Protein AF-A0A143B9M6-F1 (afdb_monomer_lite)

Secondary structure (DSSP, 8-state):
-EEEEES-TTT--HHHHHHHHHHS--SEEETTEEEE-TTS-HHHHHHHTTTS-TTSEEEEEEEE--GGG-SEE-TTS-EEEEE-

Foldseek 3Di:
DKKKAFPDPVPDDVVLVVLCVVQFDFPFADDRMTHHDPPDDPVSVCVSCVVPPPNRIDMFDKDFDDPVQFPDQTPVRTGIDTDD

Sequence (84 aa):
MQALQIMDSIYWSDRWSAEIGRRLAVADSSEGLFIFPKELSRRQILEVLQEVPADLYRLFELEPAAEADCQVMADSGACYRRLN

Structure (mmCIF, N/CA/C/O backbone):
data_AF-A0A143B9M6-F1
#
_entry.id   AF-A0A143B9M6-F1
#
loop_
_atom_site.group_PDB
_atom_site.id
_atom_site.type_symbol
_atom_site.label_atom_id
_atom_site.label_alt_id
_atom_site.label_comp_id
_atom_site.label_asym_id
_atom_site.label_entity_id
_atom_site.label_seq_id
_atom_site.pdbx_PDB_ins_code
_atom_site.Cartn_x
_atom_site.Cartn_y
_atom_site.Cartn_z
_atom_site.occupancy
_atom_site.B_iso_or_equiv
_atom_site.auth_seq_id
_atom_site.auth_comp_id
_atom_site.auth_asym_id
_atom_site.auth_atom_id
_atom_site.pdbx_PDB_model_num
ATOM 1 N N . MET A 1 1 ? 7.169 -5.342 -4.549 1.00 94.12 1 MET A N 1
ATOM 2 C CA . MET A 1 1 ? 6.709 -4.197 -3.726 1.00 94.12 1 MET A CA 1
ATOM 3 C C . MET A 1 1 ? 5.347 -4.559 -3.154 1.00 94.12 1 MET A C 1
ATOM 5 O O . MET A 1 1 ? 4.677 -5.386 -3.761 1.00 94.12 1 MET A O 1
ATOM 9 N N . GLN A 1 2 ? 4.949 -4.018 -2.002 1.00 96.12 2 GLN A N 1
ATOM 10 C CA . GLN A 1 2 ? 3.596 -4.230 -1.462 1.00 96.12 2 GLN A CA 1
ATOM 11 C C . GLN A 1 2 ? 2.717 -3.034 -1.831 1.00 96.12 2 GLN A C 1
ATOM 13 O O . GLN A 1 2 ? 3.201 -1.903 -1.852 1.00 96.12 2 GLN A O 1
ATOM 18 N N . ALA A 1 3 ? 1.435 -3.274 -2.072 1.00 96.81 3 ALA A N 1
ATOM 19 C CA . ALA A 1 3 ? 0.435 -2.233 -2.251 1.00 96.81 3 ALA A CA 1
ATOM 20 C C . ALA A 1 3 ? -0.748 -2.453 -1.317 1.00 96.81 3 ALA A C 1
ATOM 22 O O . ALA A 1 3 ? -1.156 -3.595 -1.106 1.00 96.81 3 ALA A O 1
ATOM 23 N N . LEU A 1 4 ? -1.314 -1.357 -0.815 1.00 97.69 4 LEU A N 1
ATOM 24 C CA . LEU A 1 4 ? -2.605 -1.327 -0.139 1.00 97.69 4 LEU A CA 1
ATOM 25 C C . LEU A 1 4 ? -3.622 -0.618 -1.014 1.00 97.69 4 LEU A C 1
ATOM 27 O O . LEU A 1 4 ? -3.471 0.571 -1.274 1.00 97.69 4 LEU A O 1
ATOM 31 N N . GLN A 1 5 ? -4.665 -1.335 -1.420 1.00 97.31 5 GLN A N 1
ATOM 32 C CA . GLN A 1 5 ? -5.837 -0.755 -2.065 1.00 97.31 5 GLN A CA 1
ATOM 33 C C . GLN A 1 5 ? -6.962 -0.616 -1.046 1.00 97.31 5 GLN A C 1
ATOM 35 O O . GLN A 1 5 ? -7.311 -1.590 -0.378 1.00 97.31 5 GLN A O 1
ATOM 40 N N . ILE A 1 6 ? -7.531 0.580 -0.960 1.00 97.50 6 ILE A N 1
ATOM 41 C CA . ILE A 1 6 ? -8.771 0.861 -0.243 1.00 97.50 6 ILE A CA 1
ATOM 42 C C . ILE A 1 6 ? -9.915 0.260 -1.061 1.00 97.50 6 ILE A C 1
ATOM 44 O O . ILE A 1 6 ? -10.057 0.546 -2.249 1.00 97.50 6 ILE A O 1
ATOM 48 N N . MET A 1 7 ? -10.703 -0.608 -0.435 1.00 97.25 7 MET A N 1
ATOM 49 C CA . MET A 1 7 ? -11.810 -1.311 -1.091 1.00 97.25 7 MET A CA 1
ATOM 50 C C . MET A 1 7 ? -13.134 -0.561 -0.957 1.00 97.25 7 MET A C 1
ATOM 52 O O . MET A 1 7 ? -13.993 -0.687 -1.825 1.00 97.25 7 MET A O 1
ATOM 56 N N . ASP A 1 8 ? -13.282 0.220 0.112 1.00 95.38 8 ASP A N 1
ATOM 57 C CA . ASP A 1 8 ? -14.472 1.014 0.386 1.00 95.38 8 ASP A CA 1
ATOM 58 C C . ASP A 1 8 ? -14.058 2.367 0.975 1.00 95.38 8 ASP A C 1
ATOM 60 O O . ASP A 1 8 ? -13.691 2.479 2.145 1.00 95.38 8 ASP A O 1
ATOM 64 N N . SER A 1 9 ? -14.085 3.398 0.132 1.00 93.19 9 SER A N 1
ATOM 65 C CA . SER A 1 9 ? -13.708 4.760 0.509 1.00 93.19 9 SER A CA 1
ATOM 66 C C . SER A 1 9 ? -14.760 5.472 1.361 1.00 93.19 9 SER A C 1
ATOM 68 O O . SER A 1 9 ? -14.433 6.478 1.982 1.00 93.19 9 SER A O 1
ATOM 70 N N . ILE A 1 10 ? -15.998 4.966 1.434 1.00 95.00 10 ILE A N 1
ATOM 71 C CA . ILE A 1 10 ? -17.069 5.562 2.247 1.00 95.00 10 ILE A CA 1
ATOM 72 C C . ILE A 1 10 ? -16.811 5.281 3.728 1.00 95.00 10 ILE A C 1
ATOM 74 O O . ILE A 1 10 ? -16.983 6.161 4.571 1.00 95.00 10 ILE A O 1
ATOM 78 N N . TYR A 1 11 ? -16.381 4.059 4.047 1.00 96.00 11 TYR A N 1
ATOM 79 C CA . TYR A 1 11 ? -1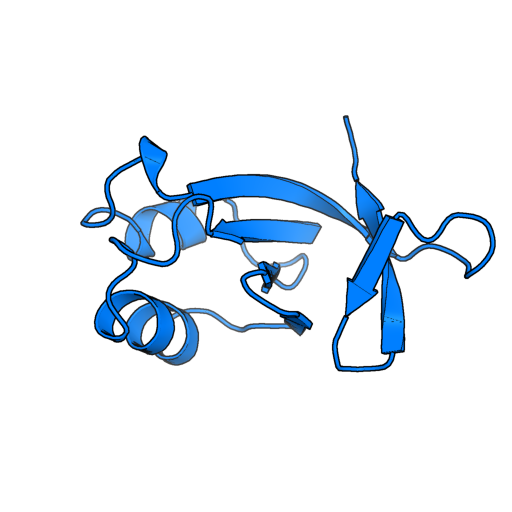6.039 3.660 5.416 1.00 96.00 11 TYR A CA 1
ATOM 80 C C . TYR A 1 11 ? -14.558 3.855 5.752 1.00 96.00 11 TYR A C 1
ATOM 82 O O . TYR A 1 11 ? -14.169 3.722 6.917 1.00 96.00 11 TYR A O 1
ATOM 90 N N . TRP A 1 12 ? -13.729 4.197 4.764 1.00 96.56 12 TRP A N 1
ATOM 91 C CA . TRP A 1 12 ? -12.334 4.540 4.990 1.00 96.56 12 TRP A CA 1
ATOM 92 C C . TRP A 1 12 ? -12.196 5.884 5.706 1.00 96.56 12 TRP A C 1
ATOM 94 O O . TRP A 1 12 ? -12.510 6.939 5.167 1.00 96.56 12 TRP A O 1
ATOM 104 N N . SER A 1 13 ? -11.685 5.861 6.935 1.00 95.50 13 SER A N 1
ATOM 105 C CA . SER A 1 13 ? -11.442 7.083 7.697 1.00 95.50 13 SER A CA 1
ATOM 106 C C . SER A 1 13 ? -10.119 7.743 7.301 1.00 95.50 13 SER A C 1
ATOM 108 O O . SER A 1 13 ? -9.072 7.093 7.322 1.00 95.50 13 SER A O 1
ATOM 110 N N . ASP A 1 14 ? -10.134 9.061 7.082 1.00 94.44 14 ASP A N 1
ATOM 111 C CA . ASP A 1 14 ? -8.937 9.878 6.809 1.00 94.44 14 ASP A CA 1
ATOM 112 C C . ASP A 1 14 ? -7.810 9.673 7.831 1.00 94.44 14 ASP A C 1
ATOM 114 O O . ASP A 1 14 ? -6.626 9.751 7.494 1.00 94.44 14 ASP A O 1
ATOM 118 N N . ARG A 1 15 ? -8.161 9.348 9.084 1.00 96.00 15 ARG A N 1
ATOM 119 C CA . ARG A 1 15 ? -7.183 9.053 10.140 1.00 96.00 15 ARG A CA 1
ATOM 120 C C . ARG A 1 15 ? -6.276 7.875 9.779 1.00 96.00 15 ARG A C 1
ATOM 122 O O . ARG A 1 15 ? -5.112 7.883 10.157 1.00 96.00 15 ARG A O 1
ATOM 129 N N . TRP A 1 16 ? -6.783 6.875 9.055 1.00 96.50 16 TRP A N 1
ATOM 130 C CA . TRP A 1 16 ? -6.004 5.704 8.652 1.00 96.50 16 TRP A CA 1
ATOM 131 C C . TRP A 1 16 ? -5.011 6.058 7.547 1.00 96.50 16 TRP A C 1
ATOM 133 O O . TRP A 1 16 ? -3.849 5.671 7.636 1.00 96.50 16 TRP A O 1
ATOM 143 N N . SER A 1 17 ? -5.421 6.871 6.567 1.00 94.81 17 SER A N 1
ATOM 144 C CA . SER A 1 17 ? -4.505 7.423 5.557 1.00 94.81 17 SER A CA 1
ATOM 145 C C . SER A 1 17 ? -3.401 8.263 6.202 1.00 94.81 17 SER A C 1
ATOM 147 O O . SER A 1 17 ? -2.223 8.096 5.884 1.00 94.81 17 SER A O 1
ATOM 149 N N . ALA A 1 18 ? -3.768 9.132 7.148 1.00 94.38 18 ALA A N 1
ATOM 150 C CA . ALA A 1 18 ? -2.809 9.946 7.887 1.00 94.38 18 ALA A CA 1
ATOM 151 C C . ALA A 1 18 ? -1.831 9.081 8.700 1.00 94.38 18 ALA A C 1
ATOM 153 O O . ALA A 1 18 ? -0.634 9.365 8.738 1.00 94.38 18 ALA A O 1
ATOM 154 N N . GLU A 1 19 ? -2.316 8.000 9.313 1.00 95.88 19 GLU A N 1
ATOM 155 C CA . GLU A 1 19 ? -1.479 7.075 10.074 1.00 95.88 19 GLU A CA 1
ATOM 156 C C . GLU A 1 19 ? -0.476 6.330 9.191 1.00 95.88 19 GLU A C 1
ATOM 158 O O . GLU A 1 19 ? 0.701 6.234 9.551 1.00 95.88 19 GLU A O 1
ATOM 163 N N . ILE A 1 20 ? -0.921 5.859 8.021 1.00 95.94 20 ILE A N 1
ATOM 164 C CA . ILE A 1 20 ? -0.060 5.244 7.004 1.00 95.94 20 ILE A CA 1
ATOM 165 C C . ILE A 1 20 ? 1.042 6.224 6.604 1.00 95.94 20 ILE A C 1
ATOM 167 O O . ILE A 1 20 ? 2.213 5.882 6.733 1.00 95.94 20 ILE A O 1
ATOM 171 N N . GLY A 1 21 ? 0.692 7.450 6.201 1.00 93.38 21 GLY A N 1
ATOM 172 C CA . GLY A 1 21 ? 1.677 8.454 5.781 1.00 93.38 21 GLY A CA 1
ATOM 173 C C . GLY A 1 21 ? 2.638 8.888 6.895 1.00 93.38 21 GLY A C 1
ATOM 174 O O . GLY A 1 21 ? 3.771 9.274 6.623 1.00 93.38 21 GLY A O 1
ATOM 175 N N . ARG A 1 22 ? 2.214 8.797 8.161 1.00 95.12 22 ARG A N 1
ATOM 176 C CA . ARG A 1 22 ? 3.045 9.125 9.328 1.00 95.12 22 ARG A CA 1
ATOM 177 C C . ARG A 1 22 ? 4.021 8.012 9.703 1.00 95.12 22 ARG A C 1
ATOM 179 O O . ARG A 1 22 ? 5.125 8.305 10.158 1.00 95.12 22 ARG A O 1
ATOM 186 N N . ARG A 1 23 ? 3.600 6.747 9.609 1.00 96.81 23 ARG A N 1
ATOM 187 C CA . ARG A 1 23 ? 4.359 5.600 10.145 1.00 96.81 23 ARG A CA 1
ATOM 188 C C . ARG A 1 23 ? 5.056 4.762 9.090 1.00 96.81 23 ARG A C 1
ATOM 190 O O . ARG A 1 23 ? 6.003 4.056 9.431 1.00 96.81 23 ARG A O 1
ATOM 197 N N . LEU A 1 24 ? 4.591 4.807 7.850 1.00 96.25 24 LEU A N 1
ATOM 198 C CA . LEU A 1 24 ? 5.125 4.021 6.749 1.00 96.25 24 LEU A CA 1
ATOM 199 C C . LEU A 1 24 ? 5.708 4.957 5.696 1.00 96.25 24 LEU A C 1
ATOM 201 O O . LEU A 1 24 ? 5.132 5.989 5.365 1.00 96.25 24 LEU A O 1
ATOM 205 N N . ALA A 1 25 ? 6.847 4.565 5.131 1.00 94.19 25 ALA A N 1
ATOM 206 C CA . ALA A 1 25 ? 7.324 5.188 3.909 1.00 94.19 25 ALA A CA 1
ATOM 207 C C . ALA A 1 25 ? 6.394 4.783 2.757 1.00 94.19 25 ALA A C 1
ATOM 209 O O . ALA A 1 25 ? 6.196 3.591 2.515 1.00 94.19 25 ALA A O 1
ATOM 210 N N . VAL A 1 26 ? 5.842 5.767 2.053 1.00 95.25 26 VAL A N 1
ATOM 211 C CA . VAL A 1 26 ? 5.060 5.569 0.829 1.00 95.25 26 VAL A CA 1
ATOM 212 C C . VAL A 1 26 ? 5.980 5.893 -0.342 1.00 95.25 26 VAL A C 1
ATOM 214 O O . VAL A 1 26 ? 6.510 6.998 -0.422 1.00 95.25 26 VAL A O 1
ATOM 217 N N . ALA A 1 27 ? 6.236 4.903 -1.195 1.00 95.44 27 ALA A N 1
ATOM 218 C CA . ALA A 1 27 ? 7.080 5.081 -2.373 1.00 95.44 27 ALA A CA 1
ATOM 219 C C . ALA A 1 27 ? 6.320 5.803 -3.487 1.00 95.44 27 ALA A C 1
ATOM 221 O O . ALA A 1 27 ? 6.909 6.602 -4.208 1.00 95.44 27 ALA A O 1
ATOM 222 N N . ASP A 1 28 ? 5.027 5.504 -3.610 1.00 96.06 28 ASP A N 1
ATOM 223 C CA . ASP A 1 28 ? 4.132 6.114 -4.583 1.00 96.06 28 ASP A CA 1
ATOM 224 C C . ASP A 1 28 ? 2.668 5.938 -4.154 1.00 96.06 28 ASP A C 1
ATOM 226 O O . ASP A 1 28 ? 2.364 5.163 -3.237 1.00 96.06 28 ASP A O 1
ATOM 230 N N . SER A 1 29 ? 1.748 6.620 -4.821 1.00 95.44 29 SER A N 1
ATOM 231 C CA . SER A 1 29 ? 0.314 6.496 -4.567 1.00 95.44 29 SER A CA 1
ATOM 232 C C . SER A 1 29 ? -0.509 6.645 -5.835 1.00 95.44 29 SER A C 1
ATOM 234 O O . SER A 1 29 ? -0.023 7.097 -6.863 1.00 95.44 29 SER A O 1
ATOM 236 N N . SER A 1 30 ? -1.766 6.235 -5.758 1.00 94.06 30 SER A N 1
ATOM 237 C CA . SER A 1 30 ? -2.814 6.651 -6.685 1.00 94.06 30 SER A CA 1
ATOM 238 C C . SER A 1 30 ? -4.144 6.719 -5.937 1.00 94.06 30 SER A C 1
ATOM 240 O O . SER A 1 30 ? -4.190 6.481 -4.726 1.00 94.06 30 SER A O 1
ATOM 242 N N . GLU A 1 31 ? -5.240 7.015 -6.633 1.00 89.38 31 GLU A N 1
ATOM 243 C CA . GLU A 1 31 ? -6.572 7.084 -6.037 1.00 89.38 31 GLU A CA 1
ATOM 244 C C . GLU A 1 31 ? -6.916 5.775 -5.303 1.00 89.38 31 GLU A C 1
ATOM 246 O O . GLU A 1 31 ? -7.072 4.706 -5.897 1.00 89.38 31 GLU A O 1
ATOM 251 N N . GLY A 1 32 ? -6.986 5.855 -3.971 1.00 93.88 32 GLY A N 1
ATOM 252 C CA . GLY A 1 32 ? -7.262 4.708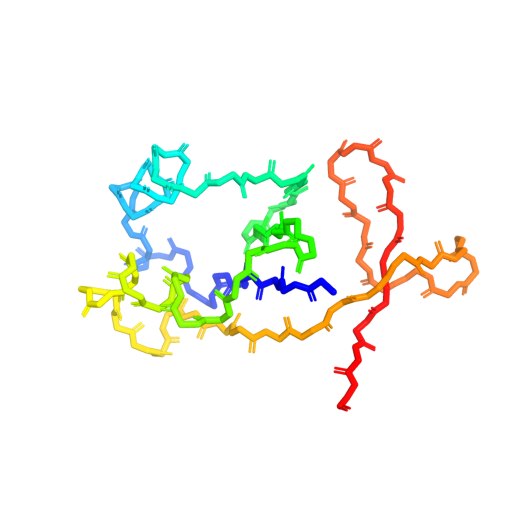 -3.110 1.00 93.88 32 GLY A CA 1
ATOM 253 C C . GLY A 1 32 ? -6.156 3.647 -3.070 1.00 93.88 32 GLY A C 1
ATOM 254 O O . GLY A 1 32 ? -6.427 2.521 -2.652 1.00 93.88 32 GLY A O 1
ATOM 255 N N . LEU A 1 33 ? -4.929 3.965 -3.490 1.00 96.50 33 LEU A N 1
ATOM 256 C CA . LEU A 1 33 ? -3.809 3.028 -3.535 1.00 96.50 33 LEU A CA 1
ATOM 257 C C . LEU A 1 33 ? -2.548 3.627 -2.907 1.00 96.50 33 LEU A C 1
ATOM 259 O O . LEU A 1 33 ? -2.059 4.666 -3.337 1.00 96.50 33 LEU A O 1
ATOM 263 N N . PHE A 1 34 ? -1.956 2.905 -1.960 1.00 97.56 34 PHE A N 1
ATOM 264 C CA . PHE A 1 34 ? -0.618 3.185 -1.442 1.00 97.56 34 PHE A CA 1
ATOM 265 C C . PHE A 1 34 ? 0.356 2.128 -1.944 1.00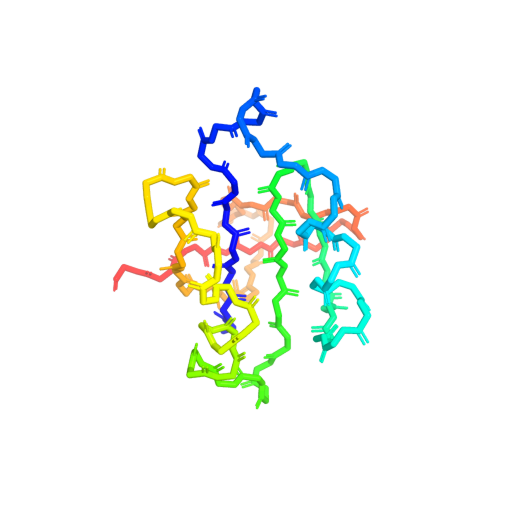 97.56 34 PHE A C 1
ATOM 267 O O . PHE A 1 34 ? 0.097 0.931 -1.800 1.00 97.56 34 PHE A O 1
ATOM 274 N N . ILE A 1 35 ? 1.486 2.558 -2.496 1.00 97.44 35 ILE A N 1
ATOM 275 C CA . ILE A 1 35 ? 2.565 1.683 -2.950 1.00 97.44 35 ILE A CA 1
ATOM 276 C C . ILE A 1 35 ? 3.743 1.856 -1.996 1.00 97.44 35 ILE A C 1
ATOM 278 O O . ILE A 1 35 ? 4.260 2.955 -1.788 1.00 97.44 35 ILE A O 1
ATOM 282 N N . PHE A 1 36 ? 4.178 0.752 -1.401 1.00 97.38 36 PHE A N 1
ATOM 283 C CA . PHE A 1 36 ? 5.241 0.742 -0.406 1.00 97.38 36 PHE A CA 1
ATOM 284 C C . PHE A 1 36 ? 6.583 0.323 -1.018 1.00 97.38 36 PHE A C 1
ATOM 286 O O . PHE A 1 36 ? 6.618 -0.512 -1.933 1.00 97.38 36 PHE A O 1
ATOM 293 N N . PRO A 1 37 ? 7.706 0.853 -0.500 1.00 95.50 37 PRO A N 1
ATOM 294 C CA . PRO A 1 37 ? 9.036 0.478 -0.959 1.00 95.50 37 PRO A CA 1
ATOM 295 C C . PRO A 1 37 ? 9.323 -1.001 -0.646 1.00 95.50 37 PRO A C 1
ATOM 297 O O . PRO A 1 37 ? 8.693 -1.610 0.223 1.00 95.50 37 PRO A O 1
ATOM 300 N N . LYS A 1 38 ? 10.258 -1.616 -1.379 1.00 93.94 38 LYS A N 1
ATOM 301 C CA . LYS A 1 38 ? 10.528 -3.068 -1.308 1.00 93.94 38 LYS A CA 1
ATOM 302 C C . LYS A 1 38 ? 11.040 -3.508 0.069 1.00 93.94 38 LYS A C 1
ATOM 304 O O . LYS A 1 38 ? 10.870 -4.664 0.445 1.00 93.94 38 LYS A O 1
ATOM 309 N N . GLU A 1 39 ? 11.648 -2.590 0.804 1.00 94.81 39 GLU A N 1
ATOM 310 C CA . GLU A 1 39 ? 12.209 -2.774 2.138 1.00 94.81 39 GLU A CA 1
ATOM 311 C C . GLU A 1 39 ? 11.119 -2.905 3.210 1.00 94.81 39 GLU A C 1
ATOM 313 O O . GLU A 1 39 ? 11.379 -3.445 4.287 1.00 94.81 39 GLU A O 1
ATOM 318 N N . LEU A 1 40 ? 9.898 -2.430 2.931 1.00 94.88 40 LEU A N 1
ATOM 319 C CA . LEU A 1 40 ? 8.796 -2.498 3.878 1.00 94.88 40 LEU A CA 1
ATOM 320 C C . LEU A 1 40 ? 8.131 -3.877 3.832 1.00 94.88 40 LEU A C 1
ATOM 322 O O . LEU A 1 40 ? 7.560 -4.297 2.823 1.00 94.88 40 LEU A O 1
ATOM 326 N N . SER A 1 41 ? 8.180 -4.588 4.956 1.00 94.50 41 SER A N 1
ATOM 327 C CA . SER A 1 41 ? 7.568 -5.910 5.063 1.00 94.50 41 SER A CA 1
ATOM 328 C C . SER A 1 41 ? 6.049 -5.824 5.224 1.00 94.50 41 SER A C 1
ATOM 330 O O . SER A 1 41 ? 5.515 -4.929 5.882 1.00 94.50 41 SER A O 1
ATOM 332 N N . ARG A 1 42 ? 5.341 -6.840 4.715 1.00 95.00 42 ARG A N 1
ATOM 333 C CA . ARG A 1 42 ? 3.889 -6.992 4.907 1.00 95.00 42 ARG A CA 1
ATOM 334 C C . ARG A 1 42 ? 3.478 -6.920 6.383 1.00 95.00 42 ARG A C 1
ATOM 336 O O . ARG A 1 42 ? 2.449 -6.339 6.703 1.00 95.00 42 ARG A O 1
ATOM 343 N N . ARG A 1 43 ? 4.297 -7.472 7.286 1.00 95.81 43 ARG A N 1
ATOM 344 C CA . ARG A 1 43 ? 4.055 -7.442 8.736 1.00 95.81 43 ARG A CA 1
ATOM 345 C C . ARG A 1 43 ? 4.026 -6.013 9.284 1.00 95.81 43 ARG A C 1
ATOM 347 O O . ARG A 1 43 ? 3.104 -5.684 10.015 1.00 95.81 43 ARG A O 1
ATOM 354 N N . GLN A 1 44 ? 4.982 -5.166 8.897 1.00 96.06 44 GLN A N 1
ATOM 355 C CA . GLN A 1 44 ? 5.028 -3.760 9.330 1.00 96.06 44 GLN A CA 1
ATOM 356 C C . GLN A 1 44 ? 3.815 -2.967 8.835 1.00 96.06 44 GLN A C 1
ATOM 358 O O . GLN A 1 44 ? 3.276 -2.144 9.568 1.00 96.06 44 GLN A O 1
ATOM 363 N N . ILE A 1 45 ? 3.362 -3.241 7.608 1.00 96.69 45 ILE A N 1
ATOM 364 C CA . ILE A 1 45 ? 2.147 -2.625 7.065 1.00 96.69 45 ILE A CA 1
ATOM 365 C C . ILE A 1 45 ? 0.932 -3.039 7.906 1.00 96.69 45 ILE A C 1
ATOM 367 O O . ILE A 1 45 ? 0.167 -2.190 8.353 1.00 96.69 45 ILE A O 1
ATOM 371 N N . LEU A 1 46 ? 0.786 -4.337 8.184 1.00 96.44 46 LEU A N 1
ATOM 372 C CA . LEU A 1 46 ? -0.323 -4.869 8.981 1.00 96.44 46 LEU A CA 1
ATOM 373 C C . LEU A 1 46 ? -0.334 -4.356 10.429 1.00 96.44 46 LEU A C 1
ATOM 375 O O . LEU A 1 46 ? -1.410 -4.138 10.974 1.00 96.44 46 LEU A O 1
ATOM 379 N N . GLU A 1 47 ? 0.827 -4.116 11.042 1.00 96.75 47 GLU A N 1
ATOM 380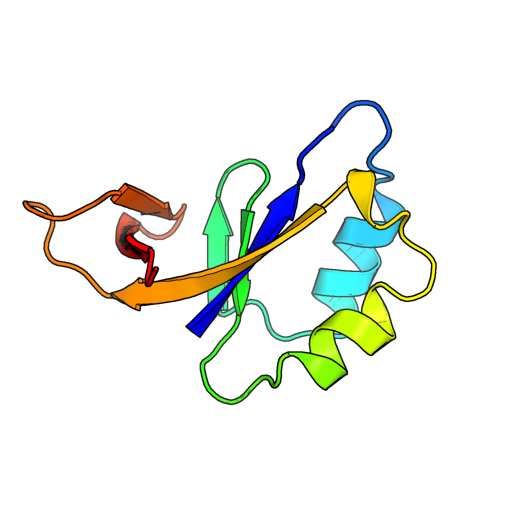 C CA . GLU A 1 47 ? 0.919 -3.504 12.378 1.00 96.75 47 GLU A CA 1
ATOM 381 C C . GLU A 1 47 ? 0.301 -2.098 12.421 1.00 96.75 47 GLU A C 1
ATOM 383 O O . GLU A 1 47 ? -0.318 -1.722 13.415 1.00 96.75 47 GLU A O 1
ATOM 388 N N . VAL A 1 48 ? 0.440 -1.316 11.347 1.00 96.44 48 VAL A N 1
ATOM 389 C CA . VAL A 1 48 ? -0.190 0.011 11.235 1.00 96.44 48 VAL A CA 1
ATOM 390 C C . VAL A 1 48 ? -1.694 -0.103 10.972 1.00 96.44 48 VAL A C 1
ATOM 392 O O . VAL A 1 48 ? -2.465 0.729 11.442 1.00 96.44 48 VAL A O 1
ATOM 395 N N . LEU A 1 49 ? -2.123 -1.160 10.282 1.00 96.44 49 LEU A N 1
ATOM 396 C CA . LEU A 1 49 ? -3.522 -1.415 9.930 1.00 96.44 49 LEU A CA 1
ATOM 397 C C . LEU A 1 49 ? -4.294 -2.217 10.982 1.00 96.44 49 LEU A C 1
ATOM 399 O O . LEU A 1 49 ? -5.421 -2.619 10.716 1.00 96.44 49 LEU A O 1
ATOM 403 N N . GLN A 1 50 ? -3.725 -2.464 12.164 1.00 95.62 50 GLN A N 1
ATOM 404 C CA . GLN A 1 50 ? -4.337 -3.329 13.182 1.00 95.62 50 GLN A CA 1
ATOM 405 C C . GLN A 1 50 ? -5.754 -2.888 13.605 1.00 95.62 50 GLN A C 1
ATOM 407 O O . GLN A 1 50 ? -6.552 -3.714 14.036 1.00 95.62 50 GLN A O 1
ATOM 412 N N . GLU A 1 51 ? -6.068 -1.593 13.479 1.00 93.69 51 GLU A N 1
ATOM 413 C CA . GLU A 1 51 ? -7.377 -1.009 13.812 1.00 93.69 51 GLU A CA 1
ATOM 414 C C . GLU A 1 51 ? -8.293 -0.828 12.590 1.00 93.69 51 GLU A C 1
ATOM 416 O O . GLU A 1 51 ? -9.416 -0.338 12.725 1.00 93.69 51 GLU A O 1
ATOM 421 N N . VAL A 1 52 ? -7.813 -1.175 11.393 1.00 96.44 52 VAL A N 1
ATOM 422 C CA . VAL A 1 52 ? -8.565 -1.073 10.141 1.00 96.44 52 VAL A CA 1
ATOM 423 C C . VAL A 1 52 ? -9.266 -2.410 9.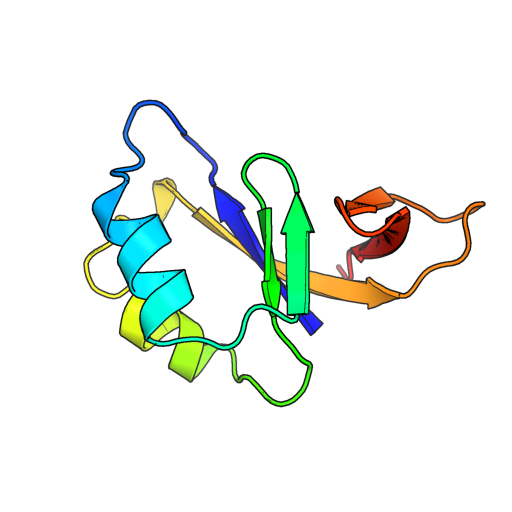885 1.00 96.44 52 VAL A C 1
ATOM 425 O O . VAL A 1 52 ? -8.590 -3.440 9.803 1.00 96.44 52 VAL A O 1
ATOM 428 N N . PRO A 1 53 ? -10.601 -2.431 9.734 1.00 96.62 53 PRO A N 1
ATOM 429 C CA . PRO A 1 53 ? -11.321 -3.638 9.340 1.00 96.62 53 PRO A CA 1
ATOM 430 C C . PRO A 1 53 ? -10.759 -4.243 8.042 1.00 96.62 53 PRO A C 1
ATOM 432 O O . PRO A 1 53 ? -10.487 -3.535 7.070 1.00 96.62 53 PRO A O 1
ATOM 435 N N . ALA A 1 54 ? -10.539 -5.561 8.042 1.00 94.56 54 ALA A N 1
ATOM 436 C CA . ALA A 1 54 ? -9.826 -6.267 6.972 1.00 94.56 54 ALA A CA 1
ATOM 437 C C . ALA A 1 54 ? -10.575 -6.291 5.627 1.00 94.56 54 ALA A C 1
ATOM 439 O O . ALA A 1 54 ? -9.973 -6.557 4.592 1.00 94.56 54 ALA A O 1
ATOM 440 N N . ASP A 1 55 ? -11.877 -6.031 5.640 1.00 96.06 55 ASP A N 1
ATOM 441 C CA . ASP A 1 55 ? -12.742 -5.894 4.471 1.00 96.06 55 ASP A CA 1
ATOM 442 C C . ASP A 1 55 ? -12.592 -4.537 3.765 1.00 96.06 55 ASP A C 1
ATOM 444 O O . ASP A 1 55 ? -12.888 -4.436 2.574 1.00 96.06 55 ASP A O 1
ATOM 448 N N . LEU A 1 56 ? -12.062 -3.517 4.450 1.00 97.31 56 LEU A N 1
ATOM 449 C CA . LEU A 1 56 ? -11.879 -2.176 3.883 1.00 97.31 56 LEU A CA 1
ATOM 450 C C . LEU A 1 56 ? -10.602 -2.029 3.054 1.00 97.31 56 LEU A C 1
ATOM 452 O O . LEU A 1 56 ? -10.422 -1.006 2.390 1.00 97.31 56 LEU A O 1
ATOM 456 N N . TYR A 1 57 ? -9.710 -3.023 3.062 1.00 97.31 57 TYR A N 1
ATOM 457 C CA . TYR A 1 57 ? -8.477 -2.969 2.285 1.00 97.31 57 TYR A CA 1
ATOM 458 C C . TYR A 1 57 ? -8.067 -4.311 1.692 1.00 97.31 57 TYR A C 1
ATOM 460 O O . TYR A 1 57 ? -8.444 -5.389 2.145 1.00 97.31 57 TYR A O 1
ATOM 468 N N . ARG A 1 58 ? -7.209 -4.240 0.677 1.00 96.38 58 ARG A N 1
ATOM 469 C CA . ARG A 1 58 ? -6.511 -5.395 0.121 1.00 96.38 58 ARG A CA 1
ATOM 470 C C . ARG A 1 58 ? -5.022 -5.109 0.032 1.00 96.38 58 ARG A C 1
ATOM 472 O O . ARG A 1 58 ? -4.618 -4.110 -0.554 1.00 96.38 58 ARG A O 1
ATOM 479 N N . LEU A 1 59 ? -4.218 -6.031 0.561 1.00 96.31 59 LEU A N 1
ATOM 480 C CA . LEU A 1 59 ? -2.769 -6.034 0.373 1.00 96.31 59 LEU A CA 1
ATOM 481 C C . LEU A 1 59 ? -2.357 -7.049 -0.687 1.00 96.31 59 LEU A C 1
ATOM 483 O O . LEU A 1 59 ? -2.628 -8.242 -0.522 1.00 96.31 59 LEU A O 1
ATOM 487 N N . PHE A 1 60 ? -1.637 -6.597 -1.705 1.00 95.69 60 PHE A N 1
ATOM 488 C CA . PHE A 1 60 ? -1.127 -7.430 -2.795 1.00 95.69 60 PHE A CA 1
ATOM 489 C C . PHE A 1 60 ? 0.266 -6.979 -3.225 1.00 95.69 60 PHE A C 1
ATOM 491 O O . PHE A 1 60 ? 0.765 -5.938 -2.793 1.00 95.69 60 PHE A O 1
ATOM 498 N N . GLU A 1 61 ? 0.901 -7.787 -4.066 1.00 95.81 61 GLU A N 1
ATOM 499 C CA . GLU A 1 61 ? 2.235 -7.503 -4.568 1.00 95.81 61 GLU A CA 1
ATOM 500 C C . GLU A 1 61 ? 2.194 -6.841 -5.944 1.00 95.81 61 GLU A C 1
ATOM 502 O O . GLU A 1 61 ? 1.350 -7.132 -6.793 1.00 95.81 61 GLU A O 1
ATOM 507 N N . LEU A 1 62 ? 3.130 -5.922 -6.139 1.00 95.56 62 LEU A N 1
ATOM 508 C CA . LEU A 1 62 ? 3.354 -5.179 -7.367 1.00 95.56 62 LEU A CA 1
ATOM 509 C C . LEU A 1 62 ? 4.825 -5.249 -7.752 1.00 95.56 62 LEU A C 1
ATOM 511 O O . LEU A 1 62 ? 5.708 -5.327 -6.886 1.00 95.56 62 LEU A O 1
ATOM 515 N N . GLU A 1 63 ? 5.094 -5.069 -9.034 1.00 96.62 63 GLU A N 1
ATOM 516 C CA . GLU A 1 63 ? 6.417 -4.696 -9.517 1.00 96.62 63 GLU A CA 1
ATOM 517 C C . GLU A 1 63 ? 6.343 -3.643 -10.626 1.00 96.62 63 GLU A C 1
ATOM 519 O O . GLU A 1 63 ? 5.303 -3.533 -11.284 1.00 96.62 63 GLU A O 1
ATOM 524 N N . PRO A 1 64 ? 7.416 -2.852 -10.822 1.00 96.12 64 PRO A N 1
ATOM 525 C CA . PRO A 1 64 ? 7.497 -1.918 -11.935 1.00 96.12 64 PRO A CA 1
ATOM 526 C C . PRO A 1 64 ? 7.275 -2.625 -13.272 1.00 96.12 64 PRO A C 1
ATOM 528 O O . PRO A 1 64 ? 7.769 -3.734 -13.493 1.00 96.12 64 PRO A O 1
ATOM 531 N N . ALA A 1 65 ? 6.547 -1.970 -14.164 1.00 97.06 65 ALA A N 1
ATOM 532 C CA . ALA A 1 65 ? 6.195 -2.482 -15.478 1.00 97.06 65 ALA A CA 1
ATOM 533 C C . ALA A 1 65 ? 6.453 -1.429 -16.559 1.00 97.06 65 ALA A C 1
ATOM 535 O O . ALA A 1 65 ? 6.450 -0.226 -16.295 1.00 97.06 65 ALA A O 1
ATOM 536 N N . ALA A 1 66 ? 6.661 -1.893 -17.790 1.00 95.56 66 ALA A N 1
ATOM 537 C CA . ALA A 1 66 ? 6.616 -1.021 -18.955 1.00 95.56 66 ALA A CA 1
ATOM 538 C C . ALA A 1 66 ? 5.174 -0.546 -19.205 1.00 95.56 66 ALA A C 1
ATOM 540 O O . ALA A 1 66 ? 4.220 -1.190 -18.774 1.00 95.56 66 ALA A O 1
ATOM 541 N N . GLU A 1 67 ? 5.013 0.546 -19.953 1.00 93.94 67 GLU A N 1
ATOM 542 C CA . GLU A 1 67 ? 3.697 1.114 -20.283 1.00 93.94 67 GLU A CA 1
ATOM 543 C C . GLU A 1 67 ? 2.770 0.093 -20.968 1.00 93.94 67 GLU A C 1
ATOM 545 O O . GLU A 1 67 ? 1.586 0.018 -20.651 1.00 93.94 67 GLU A O 1
ATOM 550 N N . ALA A 1 68 ? 3.325 -0.769 -21.830 1.00 95.81 68 ALA A N 1
ATOM 551 C CA . ALA A 1 68 ? 2.581 -1.833 -22.511 1.00 95.81 68 ALA A CA 1
ATOM 552 C C . ALA A 1 68 ? 1.960 -2.876 -21.556 1.00 95.81 68 ALA A C 1
ATOM 554 O O . ALA A 1 68 ? 0.952 -3.485 -21.903 1.00 95.81 68 ALA A O 1
ATOM 555 N N . ASP A 1 69 ? 2.533 -3.051 -20.360 1.00 95.06 69 ASP A N 1
ATOM 556 C CA . ASP A 1 69 ? 2.092 -4.009 -19.335 1.00 95.06 69 ASP A CA 1
ATOM 557 C C . ASP A 1 69 ? 1.512 -3.301 -18.094 1.00 95.06 69 ASP A C 1
ATOM 559 O O . ASP A 1 69 ? 1.394 -3.892 -17.014 1.00 95.06 69 ASP A O 1
ATOM 563 N N . CYS A 1 70 ? 1.180 -2.014 -18.221 1.00 96.06 70 CYS A N 1
ATOM 564 C CA . CYS A 1 70 ? 0.744 -1.172 -17.117 1.00 96.06 70 CYS A CA 1
ATOM 565 C C . CYS A 1 70 ? -0.667 -1.555 -16.659 1.00 96.06 70 CYS A C 1
ATOM 567 O O . CYS A 1 70 ? -1.647 -1.381 -17.381 1.00 96.06 70 CYS A O 1
ATOM 569 N N . GLN A 1 71 ? -0.778 -2.067 -15.435 1.00 95.00 71 GLN A N 1
ATOM 570 C CA . GLN A 1 71 ? -2.070 -2.373 -14.808 1.00 95.00 71 GLN A CA 1
ATOM 571 C C . GLN A 1 71 ? -2.479 -1.316 -13.787 1.00 95.00 71 GLN A C 1
ATOM 573 O O . GLN A 1 71 ? -3.659 -1.167 -13.476 1.00 95.00 71 GLN A O 1
ATOM 578 N N . VAL A 1 72 ? -1.494 -0.618 -13.230 1.00 94.06 72 VAL A N 1
ATOM 579 C CA . VAL A 1 72 ? -1.664 0.469 -12.276 1.00 94.06 72 VAL A CA 1
ATOM 580 C C . VAL A 1 72 ? -0.697 1.570 -12.681 1.00 94.06 72 VAL A C 1
ATOM 582 O O . VAL A 1 72 ? 0.511 1.338 -12.714 1.00 94.06 72 VAL A O 1
ATOM 585 N N . MET A 1 73 ? -1.230 2.754 -12.962 1.00 96.06 73 MET A N 1
ATOM 586 C CA . MET A 1 73 ? -0.445 3.970 -13.126 1.00 96.06 73 MET A CA 1
ATOM 587 C C . MET A 1 73 ? -0.544 4.771 -11.832 1.00 96.06 73 MET A C 1
ATOM 589 O O . MET A 1 73 ? -1.648 5.056 -11.372 1.00 96.06 73 MET A O 1
ATOM 593 N N . ALA A 1 74 ? 0.598 5.075 -11.230 1.00 96.06 74 ALA A N 1
ATOM 594 C CA . ALA A 1 74 ? 0.659 5.887 -10.026 1.00 96.06 74 ALA A CA 1
ATOM 595 C C . ALA A 1 74 ? 0.683 7.388 -10.354 1.00 96.06 74 ALA A C 1
ATOM 597 O O . ALA A 1 74 ? 0.917 7.778 -11.499 1.00 96.06 74 ALA A O 1
ATOM 598 N N . ASP A 1 75 ? 0.471 8.232 -9.348 1.00 95.56 75 ASP A N 1
ATOM 599 C CA . ASP A 1 75 ? 0.422 9.693 -9.480 1.00 95.56 75 ASP A CA 1
ATOM 600 C C . ASP A 1 75 ? 1.763 10.269 -9.958 1.00 95.56 75 ASP A C 1
ATOM 602 O O . ASP A 1 75 ? 1.800 11.314 -10.610 1.00 95.56 75 ASP A O 1
ATOM 606 N N . SER A 1 76 ? 2.872 9.569 -9.691 1.00 94.88 76 SER A N 1
ATOM 607 C CA . SER A 1 76 ? 4.194 9.900 -10.237 1.00 94.88 76 SER A CA 1
ATOM 608 C C . SER A 1 76 ? 4.326 9.668 -11.753 1.00 94.88 76 SER A C 1
ATOM 610 O O . SER A 1 76 ? 5.306 10.105 -12.360 1.00 94.88 76 SER A O 1
ATOM 612 N N . GLY A 1 77 ? 3.372 8.960 -12.365 1.00 95.38 77 GLY A N 1
ATOM 613 C CA . GLY A 1 77 ? 3.433 8.456 -13.737 1.00 95.38 77 GLY A CA 1
ATOM 614 C C . GLY A 1 77 ? 4.117 7.090 -13.875 1.00 95.38 77 GLY A C 1
ATOM 615 O O . GLY A 1 77 ? 4.223 6.574 -14.986 1.00 95.38 77 GLY A O 1
ATOM 616 N N . ALA A 1 78 ? 4.586 6.480 -12.781 1.00 96.19 78 ALA A N 1
ATOM 617 C CA . ALA A 1 78 ? 5.177 5.147 -12.820 1.00 96.19 78 ALA A CA 1
ATOM 618 C C . ALA A 1 78 ? 4.120 4.056 -13.073 1.00 96.19 78 ALA A C 1
ATOM 620 O O . ALA A 1 78 ? 3.028 4.067 -12.502 1.00 96.19 78 ALA A O 1
ATOM 621 N N . CYS A 1 79 ? 4.480 3.081 -13.911 1.00 97.00 79 CYS A N 1
ATOM 622 C CA . CYS A 1 79 ? 3.642 1.932 -14.233 1.00 97.00 79 CYS A CA 1
ATOM 623 C C . CYS A 1 79 ? 4.025 0.702 -13.412 1.00 97.00 79 CYS A C 1
ATOM 625 O O . CYS A 1 79 ? 5.202 0.368 -13.259 1.00 97.00 79 CYS A O 1
ATOM 627 N N . TYR A 1 80 ? 3.007 -0.007 -12.930 1.00 96.69 80 TYR A N 1
ATOM 628 C CA . TYR A 1 80 ? 3.148 -1.229 -12.151 1.00 9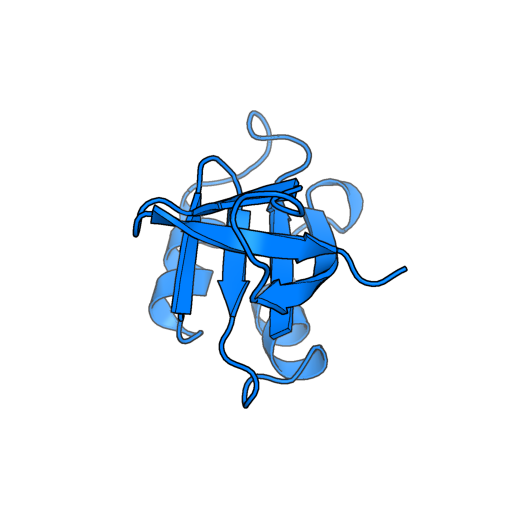6.69 80 TYR A CA 1
ATOM 629 C C . TYR A 1 80 ? 2.225 -2.327 -12.675 1.00 96.69 80 TYR A C 1
ATOM 631 O O . TYR A 1 80 ? 1.128 -2.064 -13.180 1.00 96.69 80 TYR A O 1
ATOM 639 N N . ARG A 1 81 ? 2.647 -3.577 -12.484 1.00 96.44 81 ARG A N 1
ATOM 640 C CA . ARG A 1 81 ? 1.808 -4.764 -12.682 1.00 96.44 81 ARG A CA 1
ATOM 641 C C . ARG A 1 81 ? 1.653 -5.544 -11.387 1.00 96.44 81 ARG A C 1
ATOM 643 O O . ARG A 1 81 ? 2.576 -5.598 -10.573 1.00 96.44 81 ARG A O 1
ATOM 650 N N . ARG A 1 82 ? 0.478 -6.141 -11.193 1.00 95.00 82 ARG A N 1
ATOM 651 C CA . ARG A 1 82 ? 0.171 -7.006 -10.052 1.00 95.00 82 ARG A CA 1
ATOM 652 C C . ARG A 1 82 ? 0.861 -8.352 -10.222 1.00 95.00 82 ARG A C 1
ATOM 654 O O . ARG A 1 82 ? 0.905 -8.910 -11.319 1.00 95.00 82 ARG A O 1
ATOM 661 N N . LEU A 1 83 ? 1.391 -8.860 -9.120 1.00 91.81 83 LEU A N 1
ATOM 662 C CA . LEU A 1 83 ? 1.885 -10.223 -9.007 1.00 91.81 83 LEU A CA 1
ATOM 663 C C . LEU A 1 83 ? 0.752 -11.072 -8.417 1.00 91.81 83 LEU A C 1
ATOM 665 O O . LEU A 1 83 ? 0.171 -10.691 -7.398 1.00 91.81 83 LEU A O 1
ATOM 669 N N . ASN A 1 84 ? 0.398 -12.155 -9.116 1.00 67.25 84 ASN A N 1
ATOM 670 C CA . ASN A 1 84 ? -0.617 -13.120 -8.680 1.00 67.25 84 ASN A CA 1
ATOM 671 C C . ASN A 1 84 ? -0.076 -14.031 -7.581 1.00 67.25 84 ASN A C 1
ATOM 673 O O . ASN A 1 84 ? 1.046 -14.551 -7.773 1.00 67.25 84 ASN A O 1
#

pLDDT: mean 95.29, std 3.35, range [67.25, 97.69]

Radius of gyration: 12.39 Å; chains: 1; bounding box: 29×23×36 Å